Protein AF-A0A2N1F3C0-F1 (afdb_monomer_lite)

pLDDT: mean 76.52, std 16.05, range [37.22, 95.38]

Radius of gyration: 17.44 Å; chains: 1; bounding box: 57×30×34 Å

Structure (mmCIF, N/CA/C/O backbone):
data_AF-A0A2N1F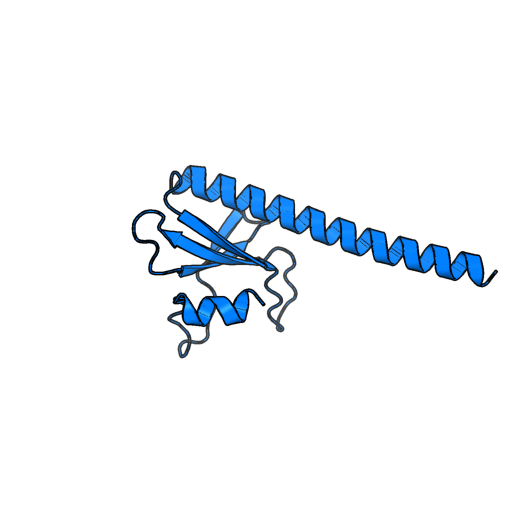3C0-F1
#
_entry.id   AF-A0A2N1F3C0-F1
#
loop_
_atom_site.group_PDB
_atom_site.id
_atom_site.type_symbol
_atom_site.label_atom_id
_atom_site.label_alt_id
_atom_site.label_comp_id
_atom_site.label_asym_id
_atom_site.label_entity_id
_atom_site.label_seq_id
_atom_site.pdbx_PDB_ins_code
_atom_site.Cartn_x
_atom_site.Cartn_y
_atom_site.Cartn_z
_atom_site.occupancy
_atom_site.B_iso_or_equiv
_atom_site.auth_seq_id
_atom_site.auth_comp_id
_atom_site.auth_asym_id
_atom_site.auth_atom_id
_atom_site.pdbx_PDB_model_num
ATOM 1 N N . MET A 1 1 ? 41.954 -9.359 -15.676 1.00 58.25 1 MET A N 1
ATOM 2 C CA . MET A 1 1 ? 40.791 -8.643 -16.256 1.00 58.25 1 MET A CA 1
ATOM 3 C C . MET A 1 1 ? 39.446 -9.260 -15.865 1.00 58.25 1 MET A C 1
ATOM 5 O O . MET A 1 1 ? 38.590 -8.518 -15.407 1.00 58.25 1 MET A O 1
ATOM 9 N N . LEU A 1 2 ? 39.263 -10.589 -15.925 1.00 60.12 2 LEU A N 1
ATOM 10 C CA . LEU A 1 2 ? 37.975 -11.248 -15.626 1.00 60.12 2 LEU A CA 1
ATOM 11 C C . LEU A 1 2 ? 37.428 -10.992 -14.197 1.00 60.12 2 LEU A C 1
ATOM 13 O O . LEU A 1 2 ? 36.246 -10.718 -14.033 1.00 60.12 2 LEU A O 1
ATOM 17 N N . LYS A 1 3 ? 38.290 -10.986 -13.166 1.00 65.50 3 LYS A N 1
ATOM 18 C CA . LYS A 1 3 ? 37.895 -10.720 -11.762 1.00 65.50 3 LYS A CA 1
ATOM 19 C C . LYS A 1 3 ? 37.325 -9.307 -11.534 1.00 65.50 3 LYS A C 1
ATOM 21 O O . LYS A 1 3 ? 36.401 -9.148 -10.746 1.00 65.50 3 LYS A O 1
ATOM 26 N N . GLY A 1 4 ? 37.851 -8.299 -12.237 1.00 72.75 4 GLY A N 1
ATOM 27 C CA . GLY A 1 4 ? 37.358 -6.918 -12.151 1.00 72.75 4 GLY A CA 1
ATOM 28 C C . GLY A 1 4 ? 36.000 -6.734 -12.831 1.00 72.75 4 GLY A C 1
ATOM 29 O O . GLY A 1 4 ? 35.155 -6.001 -12.327 1.00 72.75 4 GLY A O 1
ATOM 30 N N . LEU A 1 5 ? 35.759 -7.468 -13.924 1.00 79.38 5 LEU A N 1
ATOM 31 C CA . LEU A 1 5 ? 34.469 -7.482 -14.615 1.00 79.38 5 LEU A CA 1
ATOM 32 C C . LEU A 1 5 ? 33.365 -8.101 -13.741 1.00 79.38 5 LEU A C 1
ATOM 34 O O . LEU A 1 5 ? 32.290 -7.521 -13.626 1.00 79.38 5 LEU A O 1
ATOM 38 N N . TYR A 1 6 ? 33.643 -9.220 -13.061 1.00 79.44 6 TYR A N 1
ATOM 39 C CA . TYR A 1 6 ? 32.686 -9.826 -12.124 1.00 79.44 6 TYR A CA 1
ATOM 40 C C . TYR A 1 6 ? 32.325 -8.892 -10.964 1.00 79.44 6 TYR A C 1
ATOM 42 O O . TYR A 1 6 ? 31.153 -8.787 -10.611 1.00 79.44 6 TYR A O 1
ATOM 50 N N . LEU A 1 7 ? 33.308 -8.178 -10.403 1.00 85.50 7 LEU A N 1
ATOM 51 C CA . LEU A 1 7 ? 33.062 -7.210 -9.333 1.00 85.50 7 LEU A CA 1
ATOM 52 C C . LEU A 1 7 ? 32.181 -6.046 -9.815 1.00 85.50 7 LEU A C 1
ATOM 54 O O . LEU A 1 7 ? 31.247 -5.655 -9.119 1.00 85.50 7 LEU A O 1
ATOM 58 N N . ALA A 1 8 ? 32.436 -5.525 -11.019 1.00 84.75 8 ALA A N 1
ATOM 59 C CA . ALA A 1 8 ? 31.638 -4.450 -11.604 1.00 84.75 8 ALA A CA 1
ATOM 60 C C . ALA A 1 8 ? 30.182 -4.880 -11.860 1.00 84.75 8 ALA A C 1
ATOM 62 O O . ALA A 1 8 ? 29.255 -4.154 -11.504 1.00 84.75 8 ALA A O 1
ATOM 63 N N . VAL A 1 9 ? 29.971 -6.083 -12.409 1.00 83.06 9 VAL A N 1
ATOM 64 C CA . VAL A 1 9 ? 28.628 -6.650 -12.621 1.00 83.06 9 VAL A CA 1
ATOM 65 C C . VAL A 1 9 ? 27.909 -6.858 -11.287 1.00 83.06 9 VAL A C 1
ATOM 67 O O . VAL A 1 9 ? 26.748 -6.484 -11.151 1.00 83.06 9 VAL A O 1
ATOM 70 N N . PHE A 1 10 ? 28.600 -7.389 -10.278 1.00 83.00 10 PHE A N 1
ATOM 71 C CA . PHE A 1 10 ? 28.036 -7.606 -8.947 1.00 83.00 10 PHE A CA 1
ATOM 72 C C . PHE A 1 10 ? 27.588 -6.295 -8.280 1.00 83.00 10 PHE A C 1
ATOM 74 O O . PHE A 1 10 ? 26.468 -6.209 -7.775 1.00 83.00 10 PHE A O 1
ATOM 81 N N . LEU A 1 11 ? 28.413 -5.245 -8.340 1.00 83.50 11 LEU A N 1
ATOM 82 C CA . LEU A 1 11 ? 28.070 -3.923 -7.803 1.00 83.50 11 LEU A CA 1
ATOM 83 C C . LEU A 1 11 ? 26.890 -3.275 -8.540 1.00 83.50 11 LEU A C 1
ATOM 85 O O . LEU A 1 11 ? 26.044 -2.639 -7.910 1.00 83.50 11 LEU A O 1
ATOM 89 N N . LEU A 1 12 ? 26.803 -3.460 -9.859 1.00 81.12 12 LEU A N 1
ATOM 90 C CA . LEU A 1 12 ? 25.700 -2.946 -10.669 1.00 81.12 12 LEU A CA 1
ATOM 91 C C . LEU A 1 12 ? 24.380 -3.652 -10.332 1.00 81.12 12 LEU A C 1
ATOM 93 O O . LEU A 1 12 ? 23.358 -3.000 -10.148 1.00 81.12 12 LEU A O 1
ATOM 97 N N . VAL A 1 13 ? 24.402 -4.974 -10.158 1.00 76.06 13 VAL A N 1
ATOM 98 C CA . VAL A 1 13 ? 23.226 -5.741 -9.725 1.00 76.06 13 VAL A CA 1
ATOM 99 C C . VAL A 1 13 ? 22.762 -5.278 -8.341 1.00 76.06 13 VAL A C 1
ATOM 101 O O . VAL A 1 13 ? 21.587 -4.959 -8.160 1.00 76.06 13 VAL A O 1
ATOM 104 N N . ILE A 1 14 ? 23.677 -5.147 -7.377 1.00 74.69 14 ILE A N 1
ATOM 105 C CA . ILE A 1 14 ? 23.348 -4.681 -6.024 1.00 74.69 14 ILE A CA 1
ATOM 106 C C . ILE A 1 14 ? 22.708 -3.290 -6.048 1.00 74.69 14 ILE A C 1
ATOM 108 O O . ILE A 1 14 ? 21.665 -3.091 -5.421 1.00 74.69 14 ILE A O 1
ATOM 112 N N . SER A 1 15 ? 23.281 -2.333 -6.782 1.00 69.75 15 SER A N 1
ATOM 113 C CA . SER A 1 15 ? 22.759 -0.962 -6.810 1.00 69.75 15 SER A CA 1
ATOM 114 C C . SER A 1 15 ? 21.320 -0.903 -7.337 1.00 69.75 15 SER A C 1
ATOM 116 O O . SER A 1 15 ? 20.482 -0.226 -6.737 1.00 69.75 15 SER A O 1
ATOM 118 N N . THR A 1 16 ? 20.982 -1.697 -8.362 1.00 66.44 16 THR A N 1
ATOM 119 C CA . THR A 1 16 ? 19.597 -1.782 -8.860 1.00 66.44 16 THR A CA 1
ATOM 120 C C . THR A 1 16 ? 18.614 -2.325 -7.815 1.00 66.44 16 THR A C 1
ATOM 122 O O . THR A 1 16 ? 17.508 -1.789 -7.672 1.00 66.44 16 THR A O 1
ATOM 125 N N . PHE A 1 17 ? 19.012 -3.326 -7.018 1.00 61.62 17 PHE A N 1
ATOM 126 C CA . PHE A 1 17 ? 18.176 -3.862 -5.939 1.00 61.62 17 PHE A CA 1
ATOM 127 C C . PHE A 1 17 ? 17.975 -2.852 -4.802 1.00 61.62 17 PHE A C 1
ATOM 129 O O . PHE A 1 17 ? 16.853 -2.697 -4.307 1.00 61.62 17 PHE A O 1
ATOM 136 N N . TYR A 1 18 ? 19.022 -2.108 -4.430 1.00 60.50 18 TYR A N 1
ATOM 137 C CA . TYR A 1 18 ? 18.925 -1.046 -3.424 1.00 60.50 18 TYR A CA 1
ATOM 138 C C . TYR A 1 18 ? 17.969 0.073 -3.861 1.00 60.50 18 TYR A C 1
ATOM 140 O O . TYR A 1 18 ? 17.096 0.472 -3.083 1.00 60.50 18 TYR A O 1
ATOM 148 N N . SER A 1 19 ? 18.056 0.534 -5.112 1.00 61.81 19 SER A N 1
ATOM 149 C CA . SER A 1 19 ? 17.150 1.557 -5.651 1.00 61.81 19 SER A CA 1
ATOM 150 C C . SER A 1 19 ? 15.687 1.093 -5.673 1.00 61.81 19 SER A C 1
ATOM 152 O O . SER A 1 19 ? 14.783 1.863 -5.335 1.00 61.81 19 SER A O 1
ATOM 154 N N . CYS A 1 20 ? 15.436 -0.181 -5.990 1.00 69.06 20 CYS A N 1
ATOM 155 C CA . CYS A 1 20 ? 14.091 -0.763 -5.964 1.00 69.06 20 CYS A CA 1
ATOM 156 C C . CYS A 1 20 ? 13.495 -0.807 -4.540 1.00 69.06 20 CYS A C 1
ATOM 158 O O . CYS A 1 20 ? 12.315 -0.486 -4.328 1.00 69.06 20 CYS A O 1
ATOM 160 N N . GLY A 1 21 ? 14.321 -1.145 -3.543 1.00 73.00 21 GLY A N 1
ATOM 161 C CA . GLY A 1 21 ? 13.931 -1.161 -2.132 1.00 73.00 21 GLY A CA 1
ATOM 162 C C . GLY A 1 21 ? 13.580 0.227 -1.588 1.00 73.00 21 GLY A C 1
ATOM 163 O O . GLY A 1 21 ? 12.563 0.385 -0.907 1.00 73.00 21 GLY A O 1
ATOM 164 N N . ILE A 1 22 ? 14.372 1.249 -1.932 1.00 75.56 22 ILE A N 1
ATOM 165 C CA . ILE A 1 22 ? 14.128 2.643 -1.521 1.00 75.56 22 ILE A CA 1
ATOM 166 C C . ILE A 1 22 ? 12.798 3.148 -2.089 1.00 75.56 22 ILE A C 1
ATOM 168 O O . ILE A 1 22 ? 11.967 3.648 -1.331 1.00 75.56 22 ILE A O 1
ATOM 172 N N . ALA A 1 23 ? 12.550 2.948 -3.387 1.00 80.31 23 ALA A N 1
ATOM 173 C CA . ALA A 1 23 ? 11.303 3.370 -4.028 1.00 80.31 23 ALA A CA 1
ATOM 174 C C . ALA A 1 23 ? 10.064 2.757 -3.352 1.00 80.31 23 ALA A C 1
ATOM 176 O O . ALA A 1 23 ? 9.060 3.434 -3.138 1.00 80.31 23 ALA A O 1
ATOM 177 N N . THR A 1 24 ? 10.152 1.487 -2.949 1.00 85.62 24 THR A N 1
ATOM 178 C CA . THR A 1 24 ? 9.066 0.785 -2.251 1.00 85.62 24 THR A CA 1
ATOM 179 C C . THR A 1 24 ? 8.812 1.366 -0.856 1.00 85.62 24 THR A C 1
ATOM 181 O O . THR A 1 24 ? 7.659 1.574 -0.479 1.00 85.62 24 THR A O 1
ATOM 184 N N . LYS A 1 25 ? 9.868 1.688 -0.094 1.00 88.62 25 LYS A N 1
ATOM 185 C CA . LYS A 1 25 ? 9.737 2.337 1.224 1.00 88.62 25 LYS A CA 1
ATOM 186 C C . LYS A 1 25 ? 9.113 3.728 1.114 1.00 88.62 25 LYS A C 1
ATOM 188 O O . LYS A 1 25 ? 8.211 4.048 1.884 1.00 88.62 25 LYS A O 1
ATOM 193 N N . VAL A 1 26 ? 9.559 4.527 0.143 1.00 91.19 26 VAL A N 1
ATOM 194 C CA . VAL A 1 26 ? 9.015 5.870 -0.116 1.00 91.19 26 VAL A CA 1
ATOM 195 C C . VAL A 1 26 ? 7.535 5.792 -0.493 1.00 91.19 26 VAL A C 1
ATOM 197 O O . VAL A 1 26 ? 6.723 6.520 0.073 1.00 91.19 26 VAL A O 1
ATOM 200 N N . ALA A 1 27 ? 7.161 4.860 -1.373 1.00 92.12 27 ALA A N 1
ATOM 201 C CA . ALA A 1 27 ? 5.771 4.653 -1.771 1.00 92.12 27 ALA A CA 1
ATOM 202 C C . ALA A 1 27 ? 4.875 4.189 -0.610 1.00 92.12 27 ALA A C 1
ATOM 204 O O . ALA A 1 27 ? 3.728 4.621 -0.502 1.00 92.12 27 ALA A O 1
ATOM 205 N N . LYS A 1 28 ? 5.388 3.330 0.281 1.00 94.31 28 LYS A N 1
ATOM 206 C CA . LYS A 1 28 ? 4.648 2.910 1.479 1.00 94.31 28 LYS A CA 1
ATOM 207 C C . LYS A 1 28 ? 4.442 4.078 2.442 1.00 94.31 28 LYS A C 1
ATOM 209 O O . LYS A 1 28 ? 3.352 4.229 2.985 1.00 94.31 28 LYS A O 1
ATOM 214 N N . LYS A 1 29 ? 5.467 4.914 2.635 1.00 94.38 29 LYS A N 1
ATOM 215 C CA . LYS A 1 29 ? 5.371 6.108 3.482 1.00 94.38 29 LYS A CA 1
ATOM 216 C C . LYS A 1 29 ? 4.322 7.087 2.947 1.00 94.38 29 LYS A C 1
ATOM 218 O O . LYS A 1 29 ? 3.479 7.532 3.716 1.00 94.38 29 LYS A O 1
ATOM 223 N N . SER A 1 30 ? 4.318 7.357 1.640 1.00 95.06 30 SER A N 1
ATOM 224 C CA . SER A 1 30 ? 3.328 8.264 1.043 1.00 95.06 30 SER A CA 1
ATOM 225 C C . SER A 1 30 ? 1.896 7.736 1.158 1.00 95.06 30 SER A C 1
ATOM 227 O O . SER A 1 30 ? 0.973 8.521 1.361 1.00 95.06 30 SER A O 1
ATOM 229 N N . LEU A 1 31 ? 1.702 6.414 1.096 1.00 95.38 31 LEU A N 1
ATOM 230 C CA . LEU A 1 31 ? 0.410 5.800 1.392 1.00 95.38 31 LEU A CA 1
ATOM 231 C C . LEU A 1 31 ? 0.004 6.006 2.859 1.00 95.38 31 LEU A C 1
ATOM 233 O O . LEU A 1 31 ? -1.146 6.336 3.123 1.00 95.38 31 LEU A O 1
ATOM 237 N N . MET A 1 32 ? 0.918 5.813 3.815 1.00 95.12 32 MET A N 1
ATOM 238 C CA . MET A 1 32 ? 0.619 6.038 5.236 1.00 95.12 32 MET A CA 1
ATOM 239 C C . MET A 1 32 ? 0.189 7.486 5.496 1.00 95.12 32 MET A C 1
ATOM 241 O O . MET A 1 32 ? -0.816 7.707 6.161 1.00 95.12 32 MET A O 1
ATOM 245 N N . GLU A 1 33 ? 0.900 8.457 4.917 1.00 95.25 33 GLU A N 1
ATOM 246 C CA . GLU A 1 33 ? 0.550 9.881 5.000 1.00 95.25 33 GLU A CA 1
ATOM 247 C C . GLU A 1 33 ? -0.840 10.162 4.406 1.00 95.25 33 GLU A C 1
ATOM 249 O O . GLU A 1 33 ? -1.640 10.876 5.008 1.00 95.25 33 GLU A O 1
ATOM 254 N N . TYR A 1 34 ? -1.161 9.559 3.257 1.00 94.81 34 TYR A N 1
ATOM 255 C CA . TYR A 1 34 ? -2.484 9.668 2.637 1.00 94.81 34 TYR A CA 1
ATOM 256 C C . TYR A 1 34 ? -3.593 9.100 3.535 1.00 94.81 34 TYR A C 1
ATOM 258 O O . TYR A 1 34 ? -4.624 9.742 3.738 1.00 94.81 34 TYR A O 1
ATOM 266 N N . LEU A 1 35 ? -3.389 7.902 4.090 1.00 94.56 35 LEU A N 1
ATOM 267 C CA . LEU A 1 35 ? -4.367 7.266 4.975 1.00 94.56 35 LEU A CA 1
ATOM 268 C C . LEU A 1 35 ? -4.575 8.068 6.258 1.00 94.56 35 LEU A C 1
ATOM 270 O O . LEU A 1 35 ? -5.705 8.173 6.727 1.00 94.56 35 LEU A O 1
ATOM 274 N N . GLU A 1 36 ? -3.518 8.666 6.798 1.00 93.81 36 GLU A N 1
ATOM 275 C CA . GLU A 1 36 ? -3.627 9.526 7.970 1.00 93.81 36 GLU A CA 1
ATOM 276 C C . GLU A 1 36 ? -4.445 10.784 7.659 1.00 93.81 36 GLU A C 1
ATOM 278 O O . GLU A 1 36 ? -5.428 11.071 8.343 1.00 93.81 36 GLU A O 1
ATOM 283 N N . LEU A 1 37 ? -4.119 11.471 6.561 1.00 95.12 37 LEU A N 1
ATOM 284 C CA . LEU A 1 37 ? -4.795 12.702 6.154 1.00 95.12 37 LEU A CA 1
ATOM 285 C C . LEU A 1 37 ? -6.288 12.492 5.852 1.00 95.12 37 LEU A C 1
ATOM 287 O O . LEU A 1 37 ? -7.125 13.291 6.271 1.00 95.12 37 LEU A O 1
ATOM 291 N N . HIS A 1 38 ? -6.630 11.433 5.115 1.00 93.62 38 HIS A N 1
ATOM 292 C CA . HIS A 1 38 ? -7.989 11.228 4.602 1.00 93.62 38 HIS A CA 1
ATOM 293 C C . HIS A 1 38 ? -8.846 10.294 5.456 1.00 93.62 38 HIS A C 1
ATOM 295 O O . HIS A 1 38 ? -10.075 10.372 5.415 1.00 93.62 38 HIS A O 1
ATOM 301 N N . HIS A 1 39 ? -8.223 9.405 6.228 1.00 91.19 39 HIS A N 1
ATOM 302 C CA . HIS A 1 39 ? -8.927 8.366 6.973 1.00 91.19 39 HIS A CA 1
ATOM 303 C C . HIS A 1 39 ? -8.563 8.307 8.458 1.00 91.19 39 HIS A C 1
ATOM 305 O O . HIS A 1 39 ? -9.164 7.493 9.157 1.00 91.19 39 HIS A O 1
ATOM 311 N N . LYS A 1 40 ? -7.668 9.174 8.959 1.00 92.50 40 LYS A N 1
ATOM 312 C CA . LYS A 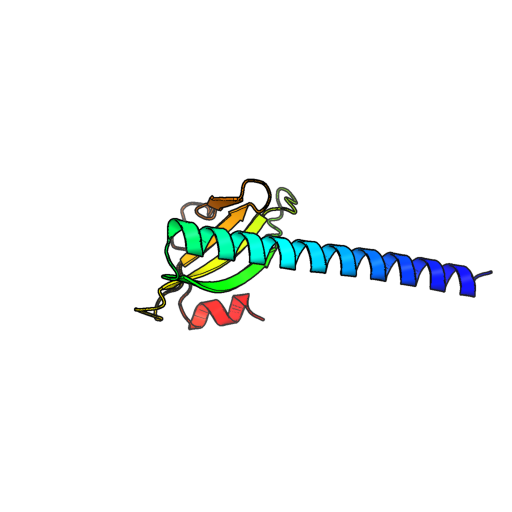1 40 ? -7.365 9.349 10.393 1.00 92.50 40 LYS A CA 1
ATOM 313 C C . LYS A 1 40 ? -7.070 8.025 11.110 1.00 92.50 40 LYS A C 1
ATOM 315 O O . LYS A 1 40 ? -7.755 7.665 12.066 1.00 92.50 40 LYS A O 1
ATOM 320 N N . GLY A 1 41 ? -6.143 7.234 10.572 1.00 85.19 41 GLY A N 1
ATOM 321 C CA . GLY A 1 41 ? -5.724 5.968 11.184 1.00 85.19 41 GLY A CA 1
ATOM 322 C C . GLY A 1 41 ? -6.758 4.830 11.184 1.00 85.19 41 GLY A C 1
ATOM 323 O O . GLY A 1 41 ? -6.505 3.788 11.782 1.00 85.19 41 GLY A O 1
ATOM 324 N N . LYS A 1 42 ? -7.905 4.961 10.499 1.00 91.06 42 LYS A N 1
ATOM 325 C CA . LYS A 1 42 ? -8.943 3.904 10.456 1.00 91.06 42 LYS A CA 1
ATOM 326 C C . LYS A 1 42 ? -8.498 2.601 9.789 1.00 91.06 42 LYS A C 1
ATOM 328 O O . LYS A 1 42 ? -9.149 1.569 9.971 1.00 91.06 42 LYS A O 1
ATOM 333 N N . TYR A 1 43 ? -7.424 2.643 9.004 1.00 91.69 43 TYR A N 1
ATOM 334 C CA . TYR A 1 43 ? -6.938 1.510 8.227 1.00 91.69 43 TYR A CA 1
ATOM 335 C C . TYR A 1 43 ? -5.518 1.111 8.621 1.00 91.69 43 TYR A C 1
ATOM 337 O O . TYR A 1 43 ? -4.622 1.948 8.678 1.00 91.69 43 TYR A O 1
ATOM 345 N N . GLU A 1 44 ? -5.297 -0.191 8.785 1.00 92.56 44 GLU A N 1
ATOM 346 C CA . GLU A 1 44 ? -3.969 -0.799 8.814 1.00 92.56 44 GLU A CA 1
ATOM 347 C C . GLU A 1 44 ? -3.590 -1.322 7.419 1.00 92.56 44 GLU A C 1
ATOM 349 O O . GLU A 1 44 ? -4.416 -1.883 6.690 1.00 92.56 44 GLU A O 1
ATOM 354 N N . ILE A 1 45 ? -2.321 -1.156 7.043 1.00 92.88 45 ILE A N 1
ATOM 355 C CA . ILE A 1 45 ? -1.769 -1.716 5.806 1.00 92.88 45 ILE A CA 1
ATOM 356 C C . ILE A 1 45 ? -1.318 -3.150 6.091 1.00 92.88 45 ILE A C 1
ATOM 358 O O . ILE A 1 45 ? -0.295 -3.366 6.738 1.00 92.88 45 ILE A O 1
ATOM 362 N N . VAL A 1 46 ? -2.059 -4.128 5.573 1.00 91.75 46 VAL A N 1
ATOM 363 C CA . VAL A 1 46 ? -1.776 -5.562 5.755 1.00 91.75 46 VAL A CA 1
ATOM 364 C C . VAL A 1 46 ? -0.813 -6.078 4.692 1.00 91.75 46 VAL A C 1
ATOM 366 O O . VAL A 1 46 ? 0.080 -6.869 4.979 1.00 91.75 46 VAL A O 1
ATOM 369 N N . VAL A 1 47 ? -0.990 -5.627 3.450 1.00 89.12 47 VAL A N 1
ATOM 370 C CA . VAL A 1 47 ? -0.134 -5.988 2.314 1.00 89.12 47 VAL A CA 1
ATOM 371 C C . VAL A 1 47 ? 0.269 -4.716 1.597 1.00 89.12 47 VAL A C 1
ATOM 373 O O . VAL A 1 47 ? -0.566 -3.843 1.372 1.00 89.12 47 VAL A O 1
ATOM 376 N N . PHE A 1 48 ? 1.541 -4.635 1.220 1.00 89.75 48 PHE A N 1
ATOM 377 C CA . PHE A 1 48 ? 2.062 -3.600 0.341 1.00 89.75 48 PHE A CA 1
ATOM 378 C C . PHE A 1 48 ? 3.129 -4.222 -0.554 1.00 89.75 48 PHE A C 1
ATOM 380 O O . PHE A 1 48 ? 4.230 -4.523 -0.092 1.00 89.75 48 PHE A O 1
ATOM 387 N N . LYS A 1 49 ? 2.798 -4.448 -1.824 1.00 85.81 49 LYS A N 1
ATOM 388 C CA . LYS A 1 49 ? 3.734 -5.014 -2.800 1.00 85.81 49 LYS A CA 1
ATOM 389 C C . LYS A 1 49 ? 3.574 -4.349 -4.150 1.00 85.81 49 LYS A C 1
ATOM 391 O O . LYS A 1 49 ? 2.502 -3.855 -4.472 1.00 85.81 49 LYS A O 1
ATOM 396 N N . ARG A 1 50 ? 4.637 -4.325 -4.946 1.00 82.81 50 ARG A N 1
ATOM 397 C CA . ARG A 1 50 ? 4.565 -3.763 -6.297 1.00 82.81 50 ARG A CA 1
ATOM 398 C C . ARG A 1 50 ? 3.611 -4.600 -7.151 1.00 82.81 50 ARG A C 1
ATOM 400 O O . ARG A 1 50 ? 3.653 -5.829 -7.084 1.00 82.81 50 ARG A O 1
ATOM 407 N N . ASN A 1 51 ? 2.736 -3.940 -7.904 1.00 75.06 51 ASN A N 1
ATOM 408 C CA . ASN A 1 51 ? 1.809 -4.621 -8.796 1.00 75.06 51 ASN A CA 1
ATOM 409 C C . ASN A 1 51 ? 2.474 -4.819 -10.164 1.00 75.06 51 ASN A C 1
ATOM 411 O O . ASN A 1 51 ? 2.535 -3.898 -10.972 1.00 75.06 51 ASN A O 1
ATOM 415 N N . PHE A 1 52 ? 2.993 -6.020 -10.413 1.00 65.00 52 PHE A N 1
ATOM 416 C CA . PHE A 1 52 ? 3.540 -6.407 -11.713 1.00 65.00 52 PHE A CA 1
ATOM 417 C C . PHE A 1 52 ? 2.438 -7.047 -12.567 1.00 65.00 52 PHE A C 1
ATOM 419 O O . PHE A 1 52 ? 2.500 -8.234 -12.875 1.00 65.00 52 PHE A O 1
ATOM 426 N N . ASN A 1 53 ? 1.381 -6.298 -12.893 1.00 62.06 53 ASN A N 1
ATOM 427 C CA . ASN A 1 53 ? 0.388 -6.805 -13.837 1.00 62.06 53 ASN A CA 1
ATOM 428 C C . ASN A 1 53 ? 1.004 -6.835 -15.250 1.00 62.06 53 ASN A C 1
ATOM 430 O O . ASN A 1 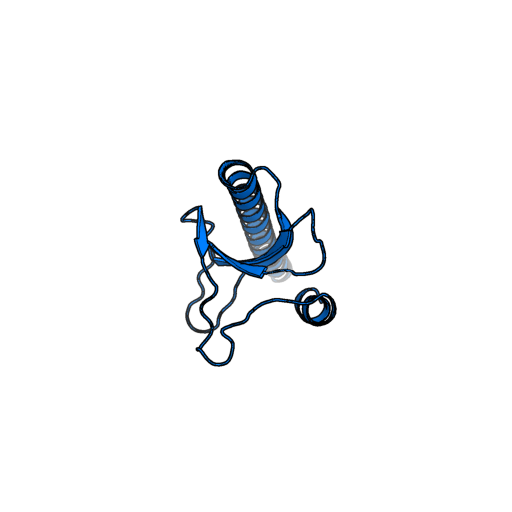53 ? 1.677 -5.892 -15.665 1.00 62.06 53 ASN A O 1
ATOM 434 N N . THR A 1 54 ? 0.824 -7.942 -15.969 1.00 49.00 54 THR A N 1
ATOM 435 C C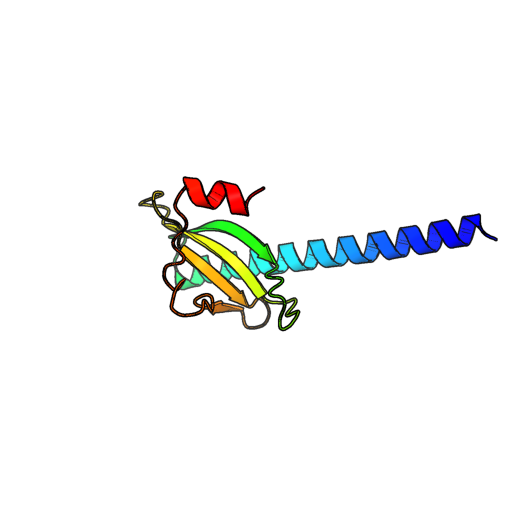A . THR A 1 54 ? 1.661 -8.360 -17.111 1.00 49.00 54 THR A CA 1
ATOM 436 C C . THR A 1 54 ? 1.444 -7.566 -18.403 1.00 49.00 54 THR A C 1
ATOM 438 O O . THR A 1 54 ? 2.165 -7.778 -19.372 1.00 49.00 54 THR A O 1
ATOM 441 N N . THR A 1 55 ? 0.463 -6.662 -18.444 1.00 57.34 55 THR A N 1
ATOM 442 C CA . THR A 1 55 ? 0.095 -5.887 -19.643 1.00 57.34 55 THR A CA 1
ATOM 443 C C . THR A 1 55 ? 0.793 -4.530 -19.749 1.00 57.34 55 THR A C 1
ATOM 445 O O . THR A 1 55 ? 0.947 -4.021 -20.855 1.00 57.34 55 THR A O 1
ATOM 448 N N . SER A 1 56 ? 1.253 -3.942 -18.641 1.00 53.84 56 SER A N 1
ATOM 449 C CA . SER A 1 56 ? 2.154 -2.783 -18.649 1.00 53.84 56 SER A CA 1
ATOM 450 C C . SER A 1 56 ? 2.888 -2.681 -17.311 1.00 53.84 56 SER A C 1
ATOM 452 O O . SER A 1 56 ? 2.281 -2.674 -16.240 1.00 53.84 56 SER A O 1
ATOM 454 N N . VAL A 1 57 ? 4.221 -2.616 -17.348 1.00 63.78 57 VAL A N 1
ATOM 455 C CA . VAL A 1 57 ? 5.035 -2.512 -16.129 1.00 63.78 57 VAL A CA 1
ATOM 456 C C . VAL A 1 57 ? 4.979 -1.070 -15.618 1.00 63.78 57 VAL A C 1
ATOM 458 O O . VAL A 1 57 ? 5.867 -0.261 -15.880 1.00 63.78 57 VAL A O 1
ATOM 461 N N . ASN A 1 58 ? 3.915 -0.716 -14.895 1.00 75.56 58 ASN A N 1
ATOM 462 C CA . ASN A 1 58 ? 3.859 0.554 -14.181 1.00 75.56 58 ASN A CA 1
ATOM 463 C C . ASN A 1 58 ? 4.547 0.414 -12.819 1.00 75.56 58 ASN A C 1
ATOM 465 O O . ASN A 1 58 ? 3.972 -0.057 -11.840 1.00 75.56 58 ASN A O 1
ATOM 469 N N . PHE A 1 59 ? 5.789 0.889 -12.746 1.00 77.75 59 PHE A N 1
ATOM 470 C CA . PHE A 1 59 ? 6.602 0.841 -11.533 1.00 77.75 59 PHE A CA 1
ATOM 471 C C . PHE A 1 59 ? 6.038 1.650 -10.352 1.00 77.75 59 PHE A C 1
ATOM 473 O O . PHE A 1 59 ? 6.526 1.472 -9.238 1.00 77.75 59 PHE A O 1
ATOM 480 N N . ASN A 1 60 ? 5.041 2.510 -10.565 1.00 85.81 60 ASN A N 1
ATOM 481 C CA . ASN A 1 60 ? 4.438 3.325 -9.510 1.00 85.81 60 ASN A CA 1
ATOM 482 C C . ASN A 1 60 ? 3.185 2.694 -8.892 1.00 85.81 60 ASN A C 1
ATOM 484 O O . ASN A 1 60 ? 2.692 3.229 -7.901 1.00 85.81 60 ASN A O 1
ATOM 488 N N . LEU A 1 61 ? 2.680 1.585 -9.448 1.00 87.12 61 LEU A N 1
ATOM 489 C CA . LEU A 1 61 ? 1.496 0.903 -8.931 1.00 87.12 61 LEU A CA 1
ATOM 490 C C . LEU A 1 61 ? 1.865 -0.165 -7.903 1.00 87.12 61 LEU A C 1
ATOM 492 O O . LEU A 1 61 ? 2.709 -1.038 -8.129 1.00 87.12 61 LEU A O 1
ATOM 496 N N . PHE A 1 62 ? 1.178 -0.117 -6.769 1.00 87.94 62 PHE A N 1
ATOM 497 C CA . PHE A 1 62 ? 1.327 -1.062 -5.674 1.00 87.94 62 PHE A CA 1
ATOM 498 C C . PHE A 1 62 ? -0.012 -1.715 -5.364 1.00 87.94 62 PHE A C 1
ATOM 500 O O . PHE A 1 62 ? -1.028 -1.042 -5.240 1.00 87.94 62 PHE A O 1
ATOM 507 N N . LEU A 1 63 ? -0.003 -3.033 -5.200 1.00 87.12 63 LEU A N 1
ATOM 508 C CA . LEU A 1 63 ? -1.109 -3.761 -4.609 1.00 87.12 63 LEU A CA 1
ATOM 509 C C . LEU A 1 63 ? -1.088 -3.530 -3.101 1.00 87.12 63 LEU A C 1
ATOM 511 O O . LEU A 1 63 ? -0.087 -3.804 -2.425 1.00 87.12 63 LEU A O 1
ATOM 515 N N . VAL A 1 64 ? -2.213 -3.064 -2.579 1.00 89.88 64 VAL A N 1
ATOM 516 C CA . VAL A 1 64 ? -2.378 -2.732 -1.171 1.00 89.88 64 VAL A CA 1
ATOM 517 C C . VAL A 1 64 ? -3.584 -3.472 -0.628 1.00 89.88 64 VAL A C 1
ATOM 519 O O . VAL A 1 64 ? -4.663 -3.391 -1.198 1.00 89.88 64 VAL A O 1
ATOM 522 N N . ALA A 1 65 ? -3.427 -4.174 0.489 1.00 90.38 65 ALA A N 1
ATOM 523 C CA . ALA A 1 65 ? -4.571 -4.663 1.253 1.00 90.38 65 ALA A CA 1
ATOM 524 C C . ALA A 1 65 ? -4.703 -3.819 2.517 1.00 90.38 65 ALA A C 1
ATOM 526 O O . ALA A 1 65 ? -3.790 -3.804 3.346 1.00 90.38 65 ALA A O 1
ATOM 527 N N . LEU A 1 66 ? -5.831 -3.130 2.653 1.00 91.00 66 LEU A N 1
ATOM 528 C CA . LEU A 1 66 ? -6.162 -2.329 3.825 1.00 91.00 66 LEU A CA 1
ATOM 529 C C . LEU A 1 66 ? -7.172 -3.071 4.682 1.00 91.00 66 LEU A C 1
ATOM 531 O O . LEU A 1 66 ? -8.085 -3.713 4.164 1.00 91.00 66 LEU A O 1
ATOM 535 N N . ARG A 1 67 ? -7.032 -2.977 5.998 1.00 91.12 67 ARG A N 1
ATOM 536 C CA . ARG A 1 67 ? -7.988 -3.548 6.945 1.00 91.12 67 ARG A CA 1
ATOM 537 C C . ARG A 1 67 ? -8.460 -2.475 7.904 1.00 91.12 67 ARG A C 1
ATOM 539 O O . ARG A 1 67 ? -7.661 -1.670 8.359 1.00 91.12 67 ARG A O 1
ATOM 546 N N . LEU A 1 68 ? -9.753 -2.467 8.207 1.00 90.12 68 LEU A N 1
ATOM 547 C CA . LEU A 1 68 ? -10.298 -1.591 9.241 1.00 90.12 68 LEU A CA 1
ATOM 548 C C . LEU A 1 68 ? -9.770 -2.020 10.610 1.00 90.12 68 LEU A C 1
ATOM 550 O O . LEU A 1 68 ? -9.911 -3.188 10.985 1.00 90.12 68 LEU A O 1
ATOM 554 N N . VAL A 1 69 ? -9.204 -1.069 11.351 1.00 88.38 69 VAL A N 1
ATOM 555 C CA . VAL A 1 69 ? -8.621 -1.310 12.681 1.00 88.38 69 VAL A CA 1
ATOM 556 C C . VAL A 1 69 ? -9.679 -1.774 13.687 1.00 88.38 69 VAL A C 1
ATOM 558 O O . VAL A 1 69 ? -9.372 -2.583 14.556 1.00 88.38 69 VAL A O 1
ATOM 561 N N . GLU A 1 70 ? -10.924 -1.316 13.548 1.00 86.38 70 GLU A N 1
ATOM 562 C CA . GLU A 1 70 ? -12.032 -1.656 14.453 1.00 86.38 70 GLU A CA 1
ATOM 563 C C . GLU A 1 70 ? -12.530 -3.096 14.261 1.00 86.38 70 GLU A C 1
ATOM 565 O O . GLU A 1 70 ? -12.692 -3.837 15.225 1.00 86.38 70 GLU A O 1
ATOM 570 N N . ILE A 1 71 ? -12.754 -3.513 13.010 1.00 83.06 71 ILE A N 1
ATOM 571 C CA . ILE A 1 71 ? -13.413 -4.794 12.701 1.00 83.06 71 ILE A CA 1
ATOM 572 C C . ILE A 1 71 ? -12.399 -5.936 12.576 1.00 83.06 7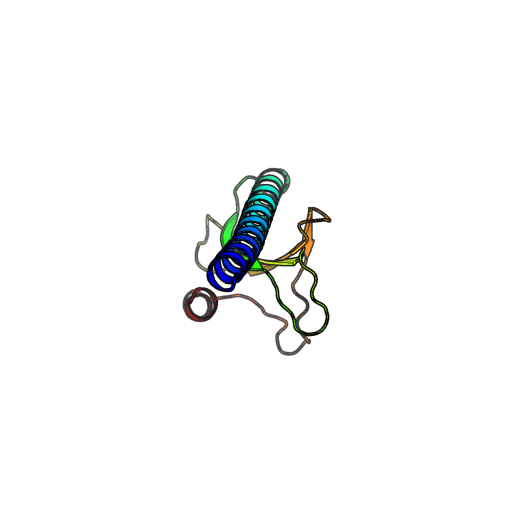1 ILE A C 1
ATOM 574 O O . ILE A 1 71 ? -12.732 -7.084 12.859 1.00 83.06 71 ILE A O 1
ATOM 578 N N . LYS A 1 72 ? -11.181 -5.659 12.083 1.00 79.50 72 LYS A N 1
ATOM 579 C CA . LYS A 1 72 ? -10.067 -6.611 11.859 1.00 79.50 72 LYS A CA 1
ATOM 580 C C . LYS A 1 72 ? -10.401 -7.926 11.126 1.00 79.50 72 LYS A C 1
ATOM 582 O O . LYS A 1 72 ? -9.555 -8.812 11.024 1.00 79.50 72 LYS A O 1
ATOM 587 N N . THR A 1 73 ? -11.595 -8.046 10.555 1.00 77.88 73 THR A N 1
ATOM 588 C CA . THR A 1 73 ? -12.104 -9.305 9.989 1.00 77.88 73 THR A CA 1
ATOM 589 C C . THR A 1 73 ? -11.965 -9.344 8.467 1.00 77.88 73 THR A C 1
ATOM 591 O O . THR A 1 73 ? -11.740 -10.406 7.888 1.00 77.88 73 THR A O 1
ATOM 594 N N . VAL A 1 74 ? -12.047 -8.185 7.805 1.00 75.88 74 VAL A N 1
ATOM 595 C CA . VAL A 1 74 ? -12.061 -8.082 6.338 1.00 75.88 74 VAL A CA 1
ATOM 596 C C . VAL A 1 74 ? -10.991 -7.113 5.861 1.00 75.88 74 VAL A C 1
ATOM 598 O O . VAL A 1 74 ? -10.920 -5.977 6.330 1.00 75.88 74 VAL A O 1
ATOM 601 N N . SER A 1 75 ? -10.184 -7.559 4.898 1.00 82.81 75 SER A N 1
ATOM 602 C CA . SER A 1 75 ? -9.249 -6.706 4.171 1.00 82.81 75 SER A CA 1
ATOM 603 C C . SER A 1 75 ? -9.772 -6.414 2.768 1.00 82.81 75 SER A C 1
ATOM 605 O O . SER A 1 75 ? -10.198 -7.321 2.052 1.00 82.81 75 SER A O 1
ATOM 607 N N . ILE A 1 76 ? -9.714 -5.146 2.373 1.00 83.25 76 ILE A N 1
ATOM 608 C CA . ILE A 1 76 ? -10.106 -4.670 1.048 1.00 83.25 76 ILE A CA 1
ATOM 609 C C . ILE A 1 76 ? -8.837 -4.411 0.244 1.00 83.25 76 ILE A C 1
ATOM 611 O O . ILE A 1 76 ? -7.889 -3.797 0.743 1.00 83.25 76 ILE A O 1
ATOM 615 N N . VAL A 1 77 ? -8.811 -4.911 -0.988 1.00 85.69 77 VAL A N 1
ATOM 616 C CA . VAL A 1 77 ? -7.680 -4.729 -1.895 1.00 85.69 77 VAL A CA 1
ATOM 617 C C . VAL A 1 77 ? -7.863 -3.463 -2.721 1.00 85.69 77 VAL A C 1
ATOM 619 O O . VAL A 1 77 ? -8.936 -3.204 -3.262 1.00 85.69 77 VAL A O 1
ATOM 622 N N . PHE A 1 78 ? -6.780 -2.708 -2.830 1.00 87.00 78 PHE A N 1
ATOM 623 C CA . PHE A 1 78 ? -6.645 -1.459 -3.556 1.00 87.00 78 PHE A CA 1
ATOM 624 C C . PHE A 1 78 ? -5.383 -1.463 -4.412 1.00 87.00 78 PHE A C 1
ATOM 626 O O . PHE A 1 78 ? -4.443 -2.227 -4.173 1.00 87.00 78 PHE A O 1
ATOM 633 N N . GLU A 1 79 ? -5.355 -0.563 -5.384 1.00 88.50 79 GLU A N 1
ATOM 634 C CA . GLU A 1 79 ? -4.139 -0.167 -6.078 1.00 88.50 79 GLU A CA 1
ATOM 635 C C . GLU A 1 79 ? -3.721 1.220 -5.598 1.00 88.50 79 GLU A C 1
ATOM 637 O O . GLU A 1 79 ? -4.511 2.160 -5.602 1.00 88.50 79 GLU A O 1
ATOM 642 N N . TRP A 1 80 ? -2.476 1.352 -5.162 1.00 92.38 80 TRP A N 1
ATOM 643 C CA . TRP A 1 80 ? -1.878 2.631 -4.816 1.00 92.38 80 TRP A CA 1
ATOM 644 C C . TRP A 1 80 ? -0.988 3.102 -5.956 1.00 92.38 80 TRP A C 1
ATOM 646 O O . TRP A 1 80 ? 0.015 2.455 -6.259 1.00 92.38 80 TRP A O 1
ATOM 656 N N . ASP A 1 81 ? -1.339 4.236 -6.561 1.00 91.06 81 ASP A N 1
ATOM 657 C CA . ASP A 1 81 ? -0.455 4.954 -7.471 1.00 91.06 81 ASP A CA 1
ATOM 658 C C . ASP A 1 81 ? 0.413 5.917 -6.659 1.00 91.06 81 ASP A C 1
ATOM 660 O O . ASP A 1 81 ? -0.036 6.974 -6.211 1.00 91.06 81 ASP A O 1
ATOM 664 N N . ALA A 1 82 ? 1.680 5.549 -6.469 1.00 90.81 82 ALA A N 1
ATOM 665 C CA . ALA A 1 82 ? 2.626 6.334 -5.688 1.00 90.81 82 ALA A CA 1
ATOM 666 C C . ALA A 1 82 ? 3.015 7.661 -6.360 1.00 90.81 82 ALA A C 1
ATOM 668 O O . ALA A 1 82 ? 3.420 8.594 -5.664 1.00 90.81 82 ALA A O 1
ATOM 669 N N . LYS A 1 83 ? 2.891 7.759 -7.692 1.00 89.31 83 LYS A N 1
ATOM 670 C CA . LYS A 1 83 ? 3.192 8.977 -8.454 1.00 89.31 83 LYS A CA 1
ATOM 671 C C . LYS A 1 83 ? 2.044 9.973 -8.335 1.00 89.31 83 LYS A C 1
ATOM 673 O O . LYS A 1 83 ? 2.285 11.152 -8.095 1.00 89.31 83 LYS A O 1
ATOM 678 N N . LEU A 1 84 ? 0.807 9.501 -8.483 1.00 91.62 84 LEU A N 1
ATOM 679 C CA . LEU A 1 84 ? -0.396 10.331 -8.377 1.00 91.62 84 LEU A CA 1
ATOM 680 C C . LEU A 1 84 ? -0.866 10.534 -6.933 1.00 91.62 84 LEU A C 1
ATOM 682 O O . LEU A 1 84 ? -1.698 11.408 -6.695 1.00 91.62 84 LEU A O 1
ATOM 686 N N . LYS A 1 85 ? -0.345 9.741 -5.988 1.00 92.69 85 LYS A N 1
ATOM 687 C CA . LYS A 1 85 ? -0.787 9.663 -4.588 1.00 92.69 85 LYS A CA 1
ATOM 688 C C . LYS A 1 85 ? -2.290 9.400 -4.479 1.00 92.69 85 LYS A C 1
ATOM 690 O O . LYS A 1 85 ? -3.006 10.093 -3.756 1.00 92.69 85 LYS A O 1
ATOM 695 N N . LYS A 1 86 ? -2.774 8.419 -5.241 1.00 91.94 86 LYS A N 1
ATOM 696 C CA . LYS A 1 86 ? -4.198 8.077 -5.316 1.00 91.94 86 LYS A CA 1
ATOM 697 C C . LYS A 1 86 ? -4.429 6.594 -5.088 1.00 91.94 86 LYS A C 1
ATOM 699 O O . LYS A 1 86 ? -3.673 5.742 -5.554 1.00 91.94 86 LYS A O 1
ATOM 704 N N . LEU A 1 87 ? -5.504 6.317 -4.356 1.00 89.50 87 LEU A N 1
ATOM 705 C CA . LEU A 1 87 ? -6.015 4.979 -4.122 1.00 89.50 87 LEU A CA 1
ATOM 706 C C . LEU A 1 87 ? -7.063 4.664 -5.196 1.00 89.50 87 LEU A C 1
ATOM 708 O O . LEU A 1 87 ? -8.020 5.415 -5.382 1.00 89.50 87 LEU A O 1
ATOM 712 N N . HIS A 1 88 ? -6.880 3.556 -5.896 1.00 83.94 88 HIS A N 1
ATOM 713 C CA . HIS A 1 88 ? -7.749 3.089 -6.963 1.00 83.94 88 HIS A CA 1
ATOM 714 C C . HIS A 1 88 ? -8.392 1.766 -6.561 1.00 83.94 88 HIS A C 1
ATOM 716 O O . HIS A 1 88 ? -7.786 0.936 -5.873 1.00 83.94 88 HIS A O 1
ATOM 722 N N . ARG A 1 89 ? -9.630 1.544 -7.015 1.00 75.75 89 ARG A N 1
ATOM 723 C CA . ARG A 1 89 ? -10.197 0.197 -6.993 1.00 75.75 89 ARG A CA 1
ATOM 724 C C . ARG A 1 89 ? -9.385 -0.647 -7.983 1.00 75.75 89 ARG A C 1
ATOM 726 O O . ARG A 1 89 ? -9.207 -0.202 -9.114 1.00 75.75 89 ARG A O 1
ATOM 733 N N . PRO A 1 90 ? -8.908 -1.831 -7.582 1.00 67.12 90 PRO A N 1
ATOM 734 C CA . PRO A 1 90 ? -8.122 -2.680 -8.458 1.00 67.12 90 PRO A CA 1
ATOM 735 C C . PRO A 1 90 ? -8.966 -3.079 -9.667 1.00 67.12 90 PRO A C 1
ATOM 737 O O . PRO A 1 90 ? -10.139 -3.447 -9.524 1.00 67.12 90 PRO A O 1
ATOM 740 N N . TYR A 1 91 ? -8.375 -2.988 -10.855 1.00 57.16 91 TYR A N 1
ATOM 741 C CA . TYR A 1 91 ? -9.046 -3.370 -12.091 1.00 57.16 91 TYR A CA 1
ATOM 742 C C . TYR A 1 91 ? -9.064 -4.898 -12.212 1.00 57.16 91 TYR A C 1
ATOM 744 O O . TYR A 1 91 ? -8.113 -5.519 -12.686 1.00 57.16 91 TYR A O 1
ATOM 752 N N . TYR A 1 92 ? -10.150 -5.524 -11.765 1.00 58.03 92 TYR A N 1
ATOM 753 C CA . TYR A 1 92 ? -10.429 -6.931 -12.047 1.00 58.03 92 TYR A CA 1
ATOM 754 C C . TYR A 1 92 ? -11.489 -7.018 -13.147 1.00 58.03 92 TYR A C 1
ATOM 756 O O . TYR A 1 92 ? -12.492 -6.308 -13.081 1.00 58.03 92 TYR A O 1
ATOM 764 N N . LYS A 1 93 ? -11.297 -7.909 -14.136 1.00 48.22 93 LYS A N 1
ATOM 765 C CA . LYS A 1 93 ? -12.389 -8.329 -15.035 1.00 48.22 93 LYS A CA 1
ATOM 766 C C . LYS A 1 93 ? -13.584 -8.760 -14.171 1.00 48.22 93 LYS A C 1
ATOM 768 O O . LYS A 1 93 ? -13.372 -9.397 -13.139 1.00 48.22 93 LYS A O 1
ATOM 773 N N . GLU A 1 94 ? -14.795 -8.378 -14.575 1.00 45.22 94 GLU A N 1
ATOM 774 C CA . GLU A 1 94 ? -16.052 -8.422 -13.800 1.00 45.22 94 GLU A CA 1
ATOM 775 C C . GLU A 1 94 ? -16.289 -9.701 -12.977 1.00 45.22 94 GLU A C 1
ATOM 777 O O . GLU A 1 94 ? -16.809 -9.621 -11.863 1.00 45.22 94 GLU A O 1
ATOM 782 N N . GLU A 1 95 ? -15.818 -10.856 -13.448 1.00 44.44 95 GLU A N 1
ATOM 783 C CA . GLU A 1 95 ? -15.923 -12.148 -12.755 1.00 44.44 95 GLU A CA 1
ATOM 784 C C . GLU A 1 95 ? -15.123 -12.234 -11.435 1.00 44.44 95 GLU A C 1
ATOM 786 O O . GLU A 1 95 ? -15.458 -13.027 -10.562 1.00 44.44 95 GLU A O 1
ATOM 791 N N . ASN A 1 96 ? -14.117 -11.374 -11.229 1.00 45.91 96 ASN A N 1
ATOM 792 C CA . ASN A 1 96 ? -13.279 -11.309 -10.019 1.00 45.91 96 ASN A CA 1
ATOM 793 C C . ASN A 1 96 ? -13.478 -10.007 -9.212 1.00 45.91 96 ASN A C 1
ATOM 795 O O . ASN A 1 96 ? -12.676 -9.663 -8.343 1.00 45.91 96 ASN A O 1
ATOM 799 N N . SER A 1 97 ? -14.552 -9.264 -9.488 1.00 44.50 97 SER A N 1
ATOM 800 C CA . SER A 1 97 ? -14.806 -7.893 -9.004 1.00 44.50 97 SER A CA 1
ATOM 801 C C . SER A 1 97 ? -14.979 -7.725 -7.479 1.00 44.50 97 SER A C 1
ATOM 803 O O . SER A 1 97 ? -15.052 -6.594 -6.979 1.00 44.50 97 SER A O 1
ATOM 805 N N . ARG A 1 98 ? -14.995 -8.825 -6.713 1.00 46.84 98 ARG A N 1
ATOM 806 C CA . ARG A 1 98 ? -15.039 -8.852 -5.241 1.00 46.84 98 ARG A CA 1
ATOM 807 C C . ARG A 1 98 ? -13.680 -9.232 -4.649 1.00 46.84 98 ARG A C 1
ATOM 809 O O . ARG A 1 98 ? -13.543 -10.274 -4.015 1.00 46.84 98 ARG A O 1
ATOM 816 N N . ALA A 1 99 ? -12.669 -8.385 -4.810 1.00 53.84 99 ALA A N 1
ATOM 817 C CA . ALA A 1 99 ? -11.377 -8.593 -4.15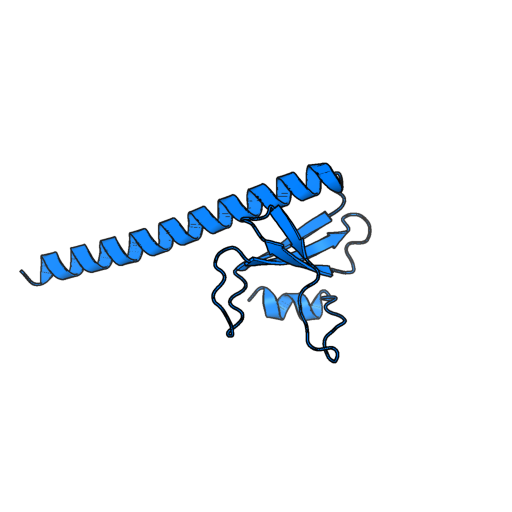4 1.00 53.84 99 ALA A CA 1
ATOM 818 C C . ALA A 1 99 ? -11.405 -8.169 -2.677 1.00 53.84 99 ALA A C 1
ATOM 820 O O . ALA A 1 99 ? -10.735 -7.230 -2.245 1.00 53.84 99 ALA A O 1
ATOM 821 N N . TYR A 1 100 ? -12.207 -8.881 -1.894 1.00 53.47 100 TYR A N 1
ATOM 822 C CA . TYR A 1 100 ? -12.075 -8.914 -0.446 1.00 53.47 100 TYR A CA 1
ATOM 823 C C . TYR A 1 100 ? -11.177 -10.100 -0.117 1.00 53.47 100 TYR A C 1
ATOM 825 O O . TYR A 1 100 ? -11.488 -11.241 -0.464 1.00 53.47 100 TYR A O 1
ATOM 833 N N . LEU A 1 101 ? -10.044 -9.848 0.532 1.00 57.81 101 LEU A N 1
ATOM 834 C CA . LEU A 1 101 ? -9.224 -10.936 1.041 1.00 57.81 101 LEU A CA 1
ATOM 835 C C . LEU A 1 101 ? -9.693 -11.255 2.457 1.00 57.81 101 LEU A C 1
ATOM 837 O O . LEU A 1 101 ? -9.582 -10.433 3.369 1.00 57.81 101 LEU A O 1
ATOM 841 N N . THR A 1 102 ? -10.201 -12.470 2.648 1.00 56.62 102 THR A N 1
ATOM 842 C CA . THR A 1 102 ? -10.341 -13.042 3.988 1.00 56.62 102 THR A CA 1
ATOM 843 C C . THR A 1 102 ? -8.964 -13.482 4.493 1.00 56.62 102 THR A C 1
ATOM 845 O O . THR A 1 102 ? -8.013 -13.633 3.716 1.00 56.62 102 THR A O 1
ATOM 848 N N . SER A 1 103 ? -8.830 -13.708 5.800 1.00 54.66 103 SER A N 1
ATOM 849 C CA . SER A 1 103 ? -7.567 -14.139 6.423 1.00 54.66 103 SER A CA 1
ATOM 850 C C . SER A 1 103 ? -6.948 -15.380 5.757 1.00 54.66 103 SER A C 1
ATOM 852 O O . SER A 1 103 ? -5.726 -15.480 5.643 1.00 54.66 103 SER A O 1
ATOM 854 N N . LYS A 1 104 ? -7.784 -16.300 5.252 1.00 53.28 104 LYS A N 1
ATOM 855 C CA . LYS A 1 104 ? -7.364 -17.520 4.548 1.00 53.28 104 LYS A CA 1
ATOM 856 C C . LYS A 1 104 ? -6.742 -17.221 3.179 1.00 53.28 104 LYS A C 1
ATOM 858 O O . LYS A 1 104 ? -5.742 -17.840 2.823 1.00 53.28 104 LYS A O 1
ATOM 863 N N . THR A 1 105 ? -7.286 -16.257 2.438 1.00 56.81 105 THR A N 1
ATOM 864 C CA . THR A 1 105 ? -6.794 -15.874 1.103 1.00 56.81 105 THR A CA 1
ATOM 865 C C . THR A 1 105 ? -5.548 -14.990 1.188 1.00 56.81 105 THR A C 1
ATOM 867 O O . THR A 1 105 ? -4.649 -15.126 0.363 1.00 56.81 105 THR A O 1
ATOM 870 N N . LEU A 1 106 ? -5.438 -14.153 2.228 1.00 54.62 106 LEU A N 1
ATOM 871 C CA . LEU A 1 106 ? -4.262 -13.314 2.509 1.00 54.62 106 LEU A CA 1
ATOM 872 C C . LEU A 1 106 ? -2.954 -14.114 2.586 1.00 54.62 106 LEU A C 1
ATOM 874 O O . LEU A 1 106 ? -1.955 -13.683 2.018 1.00 54.62 106 LEU A O 1
ATOM 878 N N . LYS A 1 107 ? -2.962 -15.302 3.212 1.00 54.50 107 LYS A N 1
ATOM 879 C CA . LYS A 1 107 ? -1.765 -16.162 3.318 1.00 54.50 107 LYS A CA 1
ATOM 880 C C . LYS A 1 107 ? -1.146 -16.511 1.959 1.00 54.50 107 LYS A C 1
ATOM 882 O O . LYS A 1 107 ? 0.064 -16.660 1.871 1.00 54.50 107 LYS A O 1
ATOM 887 N N . ARG A 1 108 ? -1.954 -16.597 0.897 1.00 56.69 108 ARG A N 1
ATOM 888 C CA . ARG A 1 108 ? -1.488 -16.906 -0.466 1.00 56.69 108 ARG A CA 1
ATOM 889 C C . ARG A 1 108 ? -0.848 -15.698 -1.173 1.00 56.69 108 ARG A C 1
ATOM 891 O O . ARG A 1 108 ? -0.186 -15.876 -2.182 1.00 56.69 108 ARG A O 1
ATOM 898 N N . PHE A 1 109 ? -1.053 -14.479 -0.665 1.00 51.56 109 PHE A N 1
ATOM 899 C CA . PHE A 1 109 ? -0.479 -13.246 -1.224 1.00 51.56 109 PHE A CA 1
ATOM 900 C C . PHE A 1 109 ? 0.730 -12.712 -0.446 1.00 51.56 109 PHE A C 1
ATOM 902 O O . PHE A 1 109 ? 1.394 -11.806 -0.965 1.00 51.56 109 PHE A O 1
ATOM 909 N N . VAL A 1 110 ? 0.948 -13.222 0.773 1.00 47.56 110 VAL A N 1
ATOM 910 C CA . VAL A 1 110 ? 2.014 -12.834 1.715 1.00 47.56 110 VAL A CA 1
ATOM 911 C C . VAL A 1 110 ? 3.245 -13.749 1.615 1.00 47.56 110 VAL A C 1
ATOM 913 O O . VAL A 1 110 ? 4.334 -13.287 1.943 1.00 47.56 110 VAL A O 1
ATOM 916 N N . ASN A 1 111 ? 3.084 -14.989 1.136 1.00 37.22 111 ASN A N 1
ATOM 917 C CA . ASN A 1 111 ? 4.190 -15.904 0.825 1.00 37.22 111 ASN A CA 1
ATOM 918 C C . ASN A 1 111 ? 4.656 -15.768 -0.625 1.00 37.22 111 ASN A C 1
ATOM 920 O O . ASN A 1 111 ? 3.776 -15.611 -1.504 1.00 37.22 111 ASN A O 1
#

Secondary structure (DSSP, 8-state):
-HHHHHHHHHHHHHHHHHHHHHHHHHHHHHHHHHHHHHHTT-EEEEEEEE---TT---TTEEEEEEEETTT-S-EEEEEEETTTTEEE-----GGG---EEPHHHHHHHH-

Sequence (111 aa):
MLKGLYLAVFLLVISTFYSCGIATKVAKKSLMEYLELHHKGKYEIVVFKRNFNTTSVNFNLFLVALRLVEIKTVSIVFEWDAKLKKLHRPYYKEENSRAYLTSKTLKRFVN

Foldseek 3Di:
DVVVVVVVVVVVVVVVVVVLVVLQVLLVVLLVVLCCVPPVPQKDWPDWAQDPDPPDRPRQWIWTWIDGPVPRFKTAIWIARSVVSDTHQDDDDPVPSPPIDGPVNVVVVVD